Protein AF-A0A9E3XWR2-F1 (afdb_monomer)

Radius of gyration: 22.14 Å; Cα contacts (8 Å, |Δi|>4): 53; chains: 1; bounding box: 75×27×42 Å

pL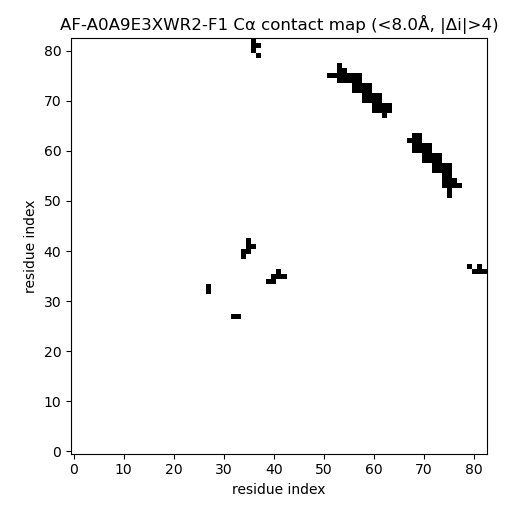DDT: mean 73.95, std 14.8, range [38.25, 93.06]

Mean predicted aligned error: 12.79 Å

Structure (mmCIF, N/CA/C/O backbone):
data_AF-A0A9E3XWR2-F1
#
_entry.id   AF-A0A9E3XWR2-F1
#
loop_
_atom_site.group_PDB
_atom_site.id
_atom_site.type_symbol
_atom_site.label_atom_id
_atom_site.label_alt_id
_atom_site.label_comp_id
_atom_site.label_asym_id
_atom_site.label_entity_id
_atom_site.label_seq_id
_atom_site.pdbx_PDB_ins_code
_atom_site.Cartn_x
_atom_site.Cartn_y
_atom_site.Cartn_z
_atom_site.occupancy
_atom_site.B_iso_or_equiv
_atom_site.auth_seq_id
_atom_site.auth_comp_id
_atom_site.auth_asym_id
_atom_site.auth_atom_id
_atom_site.pdbx_PDB_model_num
ATOM 1 N N . THR A 1 1 ? 60.301 -22.636 25.112 1.00 38.25 1 THR A N 1
ATOM 2 C CA . THR A 1 1 ? 60.372 -21.970 23.798 1.00 38.25 1 THR A CA 1
ATOM 3 C C . THR A 1 1 ? 59.431 -22.705 22.872 1.00 38.25 1 THR A C 1
ATOM 5 O O . THR A 1 1 ? 59.695 -23.866 22.626 1.00 38.25 1 THR A O 1
ATOM 8 N N . THR A 1 2 ? 58.289 -22.224 22.399 1.00 40.94 2 THR A N 1
ATOM 9 C CA . THR A 1 2 ? 57.573 -20.940 22.440 1.00 40.94 2 THR A CA 1
ATOM 10 C C . THR A 1 2 ? 56.131 -21.327 22.062 1.00 40.94 2 THR A C 1
ATOM 12 O O . THR A 1 2 ? 55.948 -22.091 21.123 1.00 40.94 2 THR A O 1
ATOM 15 N N . MET A 1 3 ? 55.154 -21.138 22.955 1.00 43.94 3 MET A N 1
ATOM 16 C CA . MET A 1 3 ? 54.008 -20.231 22.757 1.00 43.94 3 MET A CA 1
ATOM 17 C C . MET A 1 3 ? 53.608 -19.989 21.293 1.00 43.94 3 MET A C 1
ATOM 19 O O . MET A 1 3 ? 54.302 -19.301 20.558 1.00 43.94 3 MET A O 1
ATOM 23 N N . GLY A 1 4 ? 52.429 -20.483 20.931 1.00 43.72 4 GLY A N 1
ATOM 24 C CA . GLY A 1 4 ? 51.703 -20.116 19.722 1.00 43.72 4 GLY A CA 1
ATOM 25 C C . GLY A 1 4 ? 50.221 -20.358 19.962 1.00 43.72 4 GLY A C 1
ATOM 26 O O . GLY A 1 4 ? 49.675 -21.348 19.491 1.00 43.72 4 GLY A O 1
ATOM 27 N N . MET A 1 5 ? 49.608 -19.505 20.790 1.00 54.22 5 MET A N 1
ATOM 28 C CA . MET A 1 5 ? 48.165 -19.293 20.751 1.00 54.22 5 MET A CA 1
ATOM 29 C C . MET A 1 5 ? 47.828 -18.765 19.355 1.00 54.22 5 MET A C 1
ATOM 31 O O . MET A 1 5 ? 48.229 -17.651 19.032 1.00 54.22 5 MET A O 1
ATOM 35 N N . ASP A 1 6 ? 47.094 -19.542 18.565 1.00 49.34 6 ASP A N 1
ATOM 36 C CA . ASP A 1 6 ? 46.317 -19.008 17.449 1.00 49.34 6 ASP A CA 1
ATOM 37 C C . ASP A 1 6 ? 44.849 -18.982 17.884 1.00 49.34 6 ASP A C 1
ATOM 39 O O . ASP A 1 6 ? 44.120 -19.971 17.839 1.00 49.34 6 ASP A O 1
ATOM 43 N N . MET A 1 7 ? 44.479 -17.838 18.458 1.00 52.78 7 MET A N 1
ATOM 44 C CA . MET A 1 7 ? 43.104 -17.358 18.519 1.00 52.78 7 MET A CA 1
ATOM 45 C C . MET A 1 7 ? 42.744 -16.897 17.103 1.00 52.78 7 MET A C 1
ATOM 47 O O . MET A 1 7 ? 43.254 -15.873 16.657 1.00 52.78 7 MET A O 1
ATOM 51 N N . GLY A 1 8 ? 41.864 -17.630 16.424 1.00 50.12 8 GLY A N 1
ATOM 52 C CA . GLY A 1 8 ? 41.408 -17.317 15.070 1.00 50.12 8 GLY A CA 1
ATOM 53 C C . GLY A 1 8 ? 39.918 -17.595 14.891 1.00 50.12 8 GLY A C 1
ATOM 54 O O . GLY A 1 8 ? 39.550 -18.532 14.200 1.00 50.12 8 GLY A O 1
ATOM 55 N N . SER A 1 9 ? 39.090 -16.780 15.555 1.00 47.09 9 SER A N 1
ATOM 56 C CA . SER A 1 9 ? 37.731 -16.381 15.137 1.00 47.09 9 SER A CA 1
ATOM 57 C C . SER A 1 9 ? 36.781 -17.470 14.609 1.00 47.09 9 SER A C 1
ATOM 59 O O . SER A 1 9 ? 36.599 -17.618 13.403 1.00 47.09 9 SER A O 1
ATOM 61 N N . ASP A 1 10 ? 36.079 -18.134 15.531 1.00 44.31 10 ASP A N 1
ATOM 62 C CA . ASP A 1 10 ? 34.740 -18.683 15.276 1.00 44.31 10 ASP A CA 1
ATOM 63 C C . ASP A 1 10 ? 33.743 -17.519 15.412 1.00 44.31 10 ASP A C 1
ATOM 65 O O . ASP A 1 10 ? 33.212 -17.244 16.485 1.00 44.31 10 ASP A O 1
ATOM 69 N N . ASP A 1 11 ? 33.613 -16.723 14.352 1.00 53.28 11 ASP A N 1
ATOM 70 C CA . ASP A 1 11 ? 32.602 -15.670 14.251 1.00 53.28 11 ASP A CA 1
ATOM 71 C C . ASP A 1 11 ? 32.172 -15.565 12.793 1.00 53.28 11 ASP A C 1
ATOM 73 O O . ASP A 1 11 ? 32.771 -14.825 12.019 1.00 53.28 11 ASP A O 1
ATOM 77 N N . THR A 1 12 ? 31.174 -16.348 12.376 1.00 52.88 12 THR A N 1
ATOM 78 C CA . THR A 1 12 ? 30.183 -15.843 11.416 1.00 52.88 12 THR A CA 1
ATOM 79 C C . THR A 1 12 ? 28.889 -16.647 11.538 1.00 52.88 12 THR A C 1
ATOM 81 O O . THR A 1 12 ? 28.756 -17.732 10.984 1.00 52.88 12 THR A O 1
ATOM 84 N N . MET A 1 13 ? 27.986 -16.103 12.358 1.00 54.44 13 MET A N 1
ATOM 85 C CA . MET A 1 13 ? 26.515 -16.109 12.299 1.00 54.44 13 MET A CA 1
ATOM 86 C C . MET A 1 13 ? 25.842 -17.234 11.489 1.00 54.44 13 MET A C 1
ATOM 88 O O . MET A 1 13 ? 26.127 -17.362 10.297 1.00 54.44 13 MET A O 1
ATOM 92 N N . PRO A 1 14 ? 24.851 -17.969 12.048 1.00 48.88 14 PRO A N 1
ATOM 93 C CA . PRO A 1 14 ? 23.981 -18.773 11.202 1.00 48.88 14 PRO A CA 1
ATOM 94 C C . PRO A 1 14 ? 23.409 -17.830 10.146 1.00 48.88 14 PRO A C 1
ATOM 96 O O . PRO A 1 14 ? 22.845 -16.789 10.487 1.00 48.88 14 PRO A O 1
ATOM 99 N N . SER A 1 15 ? 23.634 -18.158 8.877 1.00 54.16 15 SER A N 1
ATOM 100 C CA . SER A 1 15 ? 22.991 -17.528 7.736 1.00 54.16 15 SER A CA 1
ATOM 101 C C . SER A 1 15 ? 21.488 -17.608 7.974 1.00 54.16 15 SER A C 1
ATOM 103 O O . SER A 1 15 ? 20.854 -18.627 7.711 1.00 54.16 15 SER A O 1
ATOM 105 N N . GLY A 1 16 ? 20.948 -16.559 8.593 1.00 54.81 16 GLY A N 1
ATOM 106 C CA . GLY A 1 16 ? 19.532 -16.377 8.827 1.00 54.81 16 GLY A CA 1
ATOM 107 C C . GLY A 1 16 ? 18.908 -16.138 7.473 1.00 54.81 16 GLY A C 1
ATOM 108 O O . GLY A 1 16 ? 18.799 -14.997 7.033 1.00 54.81 16 GLY A O 1
ATOM 109 N N . GLU A 1 17 ? 18.592 -17.225 6.777 1.00 59.03 17 GLU A N 1
ATOM 110 C CA . GLU A 1 17 ? 17.787 -17.188 5.572 1.00 59.03 17 GLU A CA 1
ATOM 111 C C . GLU A 1 17 ? 16.517 -16.403 5.898 1.00 59.03 17 GLU A C 1
ATOM 113 O O . GLU A 1 17 ? 15.671 -16.831 6.687 1.00 59.03 17 GLU A O 1
ATOM 118 N N . MET A 1 18 ? 16.427 -15.201 5.328 1.00 61.91 18 MET A N 1
ATOM 119 C CA . MET A 1 18 ? 15.213 -14.399 5.330 1.00 61.91 18 MET A CA 1
ATOM 120 C C . MET A 1 18 ? 14.215 -15.149 4.457 1.00 61.91 18 MET A C 1
ATOM 122 O O . MET A 1 18 ? 14.186 -14.997 3.236 1.00 61.91 18 MET A O 1
ATOM 126 N N . THR A 1 19 ? 13.460 -16.043 5.084 1.00 65.44 19 THR A N 1
ATOM 127 C CA . THR A 1 19 ? 12.411 -16.793 4.408 1.00 65.44 19 THR A CA 1
ATOM 128 C C . THR A 1 19 ? 11.220 -15.865 4.218 1.00 65.44 19 THR A C 1
ATOM 130 O O . THR A 1 19 ? 10.694 -15.286 5.167 1.00 65.44 19 THR A O 1
ATOM 133 N N . MET A 1 20 ? 10.816 -15.672 2.964 1.00 69.94 20 MET A N 1
ATOM 134 C CA . MET A 1 20 ? 9.536 -15.041 2.669 1.00 69.94 20 MET A CA 1
ATOM 135 C C . MET A 1 20 ? 8.445 -16.064 2.965 1.00 69.94 20 MET A C 1
ATOM 137 O O . MET A 1 20 ? 8.427 -17.140 2.367 1.00 69.94 20 MET A O 1
ATOM 141 N N . GLN A 1 21 ? 7.557 -15.733 3.894 1.00 76.88 21 GLN A N 1
ATOM 142 C CA . GLN A 1 21 ? 6.374 -16.529 4.180 1.00 76.88 21 GLN A CA 1
ATOM 143 C C . GLN A 1 21 ? 5.149 -15.779 3.663 1.00 76.88 21 GLN A C 1
ATOM 145 O O . GLN A 1 21 ? 4.933 -14.622 4.023 1.00 76.88 21 GLN A O 1
ATOM 150 N N . GLU A 1 22 ? 4.358 -16.439 2.820 1.00 79.31 22 GLU A N 1
ATOM 151 C CA . GLU A 1 22 ? 3.038 -15.939 2.445 1.00 79.31 22 GLU A CA 1
ATOM 152 C C . GLU A 1 22 ? 2.137 -15.922 3.685 1.00 79.31 22 GLU 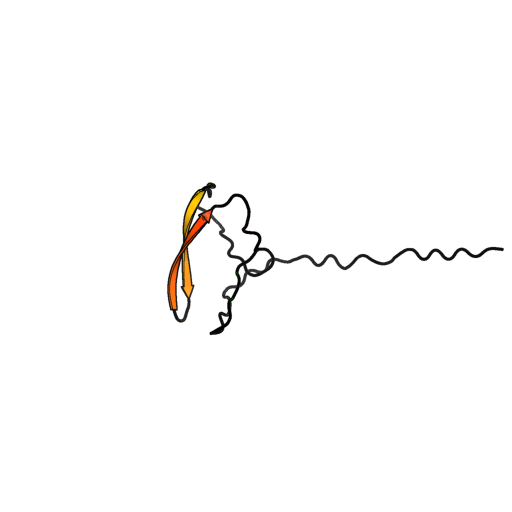A C 1
ATOM 154 O O . GLU A 1 22 ? 2.122 -16.870 4.476 1.00 79.31 22 GLU A O 1
ATOM 159 N N . VAL A 1 23 ? 1.408 -14.826 3.870 1.00 80.69 23 VAL A N 1
ATOM 160 C CA . VAL A 1 23 ? 0.415 -14.669 4.934 1.00 80.69 23 VAL A CA 1
ATOM 161 C C . VAL A 1 23 ? -0.943 -14.418 4.290 1.00 80.69 23 VAL A C 1
ATOM 163 O O . VAL A 1 23 ? -1.051 -13.593 3.387 1.00 80.69 23 VAL A O 1
ATOM 166 N N . GLU A 1 24 ? -1.976 -15.133 4.741 1.00 77.75 24 GLU A N 1
ATOM 167 C CA . GLU A 1 24 ? -3.336 -14.999 4.191 1.00 77.75 24 GLU A CA 1
ATOM 168 C C . GLU A 1 24 ? -3.979 -13.653 4.556 1.00 77.75 24 GLU A C 1
ATOM 170 O O . GLU A 1 24 ? -4.767 -13.104 3.789 1.00 77.75 24 GLU A O 1
ATOM 175 N N . PHE A 1 25 ? -3.631 -13.101 5.719 1.00 79.69 25 PHE A N 1
ATOM 176 C CA . PHE A 1 25 ? -4.120 -11.816 6.205 1.00 79.69 25 PHE A CA 1
ATOM 177 C C . PHE A 1 25 ? -3.060 -11.130 7.071 1.00 79.69 25 PHE A C 1
ATOM 179 O O . PHE A 1 25 ? -2.169 -11.773 7.627 1.00 79.69 25 PHE A O 1
ATOM 186 N N . ILE A 1 26 ? -3.164 -9.805 7.180 1.00 82.12 26 ILE A N 1
ATOM 187 C CA . ILE A 1 26 ? -2.332 -8.988 8.064 1.00 82.12 26 ILE A CA 1
ATOM 188 C C . ILE A 1 26 ? -3.257 -8.315 9.074 1.00 82.12 26 ILE A C 1
ATOM 190 O O . ILE A 1 26 ? -4.167 -7.578 8.691 1.00 82.12 26 ILE A O 1
ATOM 194 N N . ASP A 1 27 ? -3.008 -8.550 10.361 1.00 83.25 27 ASP A N 1
ATOM 195 C CA . ASP A 1 27 ? -3.714 -7.856 11.432 1.00 83.25 27 ASP A CA 1
ATOM 196 C C . ASP A 1 27 ? -3.437 -6.348 11.364 1.00 83.25 27 ASP A C 1
ATOM 198 O O . ASP A 1 27 ? -2.289 -5.902 11.447 1.00 83.25 27 ASP A O 1
ATOM 202 N N . LEU A 1 28 ? -4.504 -5.554 11.257 1.00 81.88 28 LEU A N 1
ATOM 203 C CA . LEU A 1 28 ? -4.449 -4.093 11.285 1.00 81.88 28 LEU A CA 1
ATOM 204 C C . LEU A 1 28 ? -5.105 -3.565 12.574 1.00 81.88 28 LEU A C 1
ATOM 206 O O . LEU A 1 28 ? -6.295 -3.235 12.574 1.00 81.88 28 LEU A O 1
ATOM 210 N N . PRO A 1 29 ? -4.364 -3.489 13.696 1.00 82.56 29 PRO A N 1
ATOM 211 C CA . PRO A 1 29 ? -4.906 -2.970 14.943 1.00 82.56 29 PRO A CA 1
ATOM 212 C C . PRO A 1 29 ? -5.198 -1.468 14.845 1.00 82.56 29 PRO A C 1
ATOM 214 O O . PRO A 1 29 ? -4.397 -0.679 14.339 1.00 82.56 29 PRO A O 1
ATOM 217 N N . ALA A 1 30 ? -6.351 -1.055 15.377 1.00 80.88 30 ALA A N 1
ATOM 218 C CA . ALA A 1 30 ? -6.777 0.340 15.358 1.00 80.88 30 ALA A CA 1
ATOM 219 C C . ALA A 1 30 ? -5.732 1.260 16.014 1.00 80.88 30 ALA A C 1
ATOM 221 O O . ALA A 1 30 ? -5.225 0.983 17.101 1.00 80.88 30 ALA A O 1
ATOM 222 N N . GLY A 1 31 ? -5.420 2.373 15.348 1.00 82.06 31 GLY A N 1
ATOM 223 C CA . GLY A 1 31 ? -4.436 3.348 15.827 1.00 82.06 31 GLY A CA 1
ATOM 224 C C . GLY A 1 31 ? -2.973 2.941 15.628 1.00 82.06 31 GLY A C 1
ATOM 225 O O . GLY A 1 31 ? -2.092 3.699 16.026 1.00 82.06 31 GLY A O 1
ATOM 226 N N . THR A 1 32 ? -2.701 1.795 14.997 1.00 80.44 32 THR A N 1
ATOM 227 C CA . THR A 1 32 ? -1.343 1.374 14.630 1.00 80.44 32 THR A CA 1
ATOM 228 C C . THR A 1 32 ? -1.160 1.471 13.122 1.00 80.44 32 THR A C 1
ATOM 230 O O . THR A 1 32 ? -1.969 0.950 12.358 1.00 80.44 32 THR A O 1
ATOM 233 N N . ALA A 1 33 ? -0.088 2.130 12.686 1.00 80.38 33 ALA A N 1
ATOM 234 C CA . ALA A 1 33 ? 0.317 2.091 11.289 1.00 80.38 33 ALA A CA 1
ATOM 235 C C . ALA A 1 33 ? 1.019 0.757 11.012 1.00 80.38 33 ALA A C 1
ATOM 237 O O . ALA A 1 33 ? 2.023 0.439 11.649 1.00 80.38 33 ALA A O 1
ATOM 238 N N . VAL A 1 34 ? 0.486 -0.018 10.070 1.00 82.94 34 VAL A N 1
ATOM 239 C CA . VAL A 1 34 ? 1.163 -1.196 9.525 1.00 82.94 34 VAL A CA 1
ATOM 240 C C . VAL A 1 34 ? 1.855 -0.769 8.240 1.00 82.94 34 VAL A C 1
ATOM 242 O O . VAL A 1 34 ? 1.206 -0.329 7.292 1.00 82.94 34 VAL A O 1
ATOM 245 N N . GLU A 1 35 ? 3.180 -0.865 8.227 1.00 81.69 35 GLU A N 1
ATOM 246 C CA . GLU A 1 35 ? 3.991 -0.498 7.071 1.00 81.69 35 GLU A CA 1
ATOM 247 C C . GLU A 1 35 ? 4.214 -1.706 6.165 1.00 81.69 35 GLU A C 1
ATOM 249 O O . GLU A 1 35 ? 4.678 -2.760 6.610 1.00 81.69 35 GLU A O 1
ATOM 254 N N . LEU A 1 36 ? 3.931 -1.523 4.876 1.00 82.31 36 LEU A N 1
ATOM 255 C CA . LEU A 1 36 ? 4.302 -2.471 3.836 1.00 82.31 36 LEU A CA 1
ATOM 256 C C . LEU A 1 36 ? 5.627 -2.012 3.218 1.00 82.31 36 LEU A C 1
ATOM 258 O O . LEU A 1 36 ? 5.655 -1.009 2.505 1.00 82.31 36 LEU A O 1
ATOM 262 N N . LYS A 1 37 ? 6.726 -2.713 3.511 1.00 77.00 37 LYS A N 1
ATOM 263 C CA . LYS A 1 37 ? 8.067 -2.371 3.019 1.00 77.00 37 LYS A CA 1
ATOM 264 C C . LYS A 1 37 ? 8.913 -3.601 2.682 1.00 77.00 37 LYS A C 1
ATOM 266 O O . LYS A 1 37 ? 8.734 -4.659 3.295 1.00 77.00 37 LYS A O 1
ATOM 271 N N . PRO A 1 38 ? 9.887 -3.466 1.764 1.00 72.75 38 PRO A N 1
ATOM 272 C CA . PRO A 1 38 ? 10.877 -4.508 1.513 1.00 72.75 38 PRO A CA 1
ATOM 273 C C . PRO A 1 38 ? 11.591 -4.915 2.813 1.00 72.75 38 PRO A C 1
ATOM 275 O 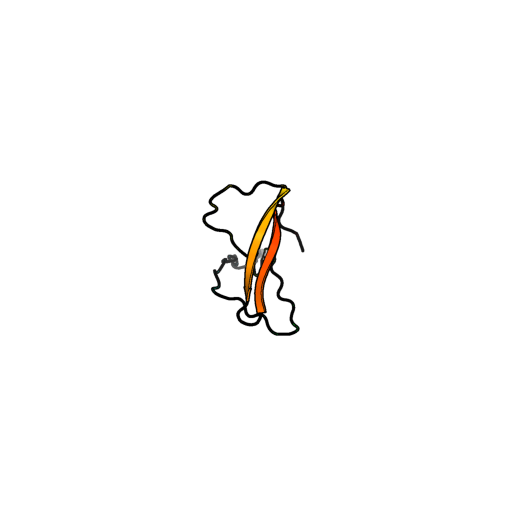O . PRO A 1 38 ? 12.052 -4.063 3.569 1.00 72.75 38 PRO A O 1
ATOM 278 N N . GLY A 1 39 ? 11.654 -6.219 3.097 1.00 72.62 39 GLY A N 1
ATOM 279 C CA . GLY A 1 39 ? 12.217 -6.760 4.346 1.00 72.62 39 GLY A CA 1
ATOM 280 C C . GLY A 1 39 ? 11.229 -6.874 5.516 1.00 72.62 39 GLY A C 1
ATOM 281 O O . GLY A 1 39 ? 11.596 -7.399 6.563 1.00 72.62 39 GLY A O 1
ATOM 282 N N . GLY A 1 40 ? 9.985 -6.422 5.340 1.00 79.81 40 GLY A N 1
ATOM 283 C CA . GLY A 1 40 ? 8.857 -6.699 6.229 1.00 79.81 40 GLY A CA 1
ATOM 284 C C . GLY A 1 40 ? 7.668 -7.249 5.440 1.00 79.81 40 GLY A C 1
ATOM 285 O O . GLY A 1 40 ? 7.837 -8.019 4.488 1.00 79.81 40 GLY A O 1
ATOM 286 N N . TYR A 1 41 ? 6.459 -6.825 5.809 1.00 81.00 41 TYR A N 1
ATOM 287 C CA . TYR A 1 41 ? 5.264 -7.128 5.028 1.00 81.00 41 TYR A CA 1
ATOM 288 C C . TYR A 1 41 ? 5.350 -6.465 3.655 1.00 81.00 41 TYR A C 1
ATOM 290 O O . TYR A 1 41 ? 5.628 -5.276 3.550 1.00 81.00 41 TYR A O 1
ATOM 298 N N . HIS A 1 42 ? 5.106 -7.222 2.595 1.00 80.56 42 HIS A N 1
ATOM 299 C CA . HIS A 1 42 ? 5.067 -6.702 1.236 1.00 80.56 42 HIS A CA 1
ATOM 300 C C . HIS A 1 42 ? 4.020 -7.464 0.429 1.00 80.56 42 HIS A C 1
A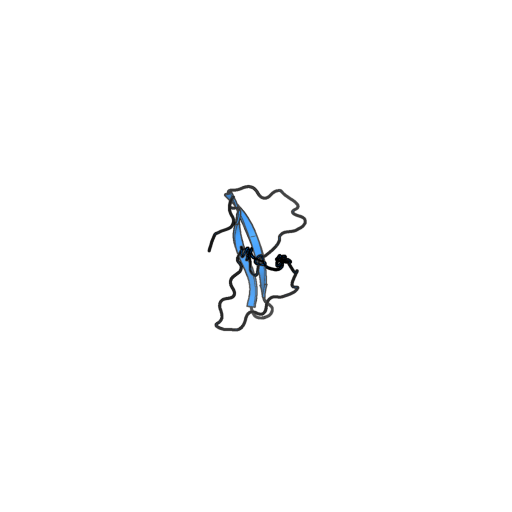TOM 302 O O . HIS A 1 42 ? 3.742 -8.631 0.697 1.00 80.56 42 HIS A O 1
ATOM 308 N N . VAL A 1 43 ? 3.429 -6.789 -0.554 1.00 80.31 43 VAL A N 1
ATOM 309 C CA . VAL A 1 43 ? 2.460 -7.398 -1.468 1.00 80.31 43 VAL A CA 1
ATOM 310 C C . VAL A 1 43 ? 3.219 -7.963 -2.658 1.00 80.31 43 VAL A C 1
ATOM 312 O O . VAL A 1 43 ? 3.953 -7.235 -3.328 1.00 80.31 43 VAL A O 1
ATOM 315 N N . MET A 1 44 ? 3.039 -9.254 -2.928 1.00 79.75 44 MET A N 1
ATOM 316 C CA . MET A 1 44 ? 3.617 -9.914 -4.092 1.00 79.75 44 MET A CA 1
ATOM 317 C C . MET A 1 44 ? 2.557 -10.070 -5.180 1.00 79.75 44 MET A C 1
ATOM 319 O O . MET A 1 44 ? 1.494 -10.642 -4.954 1.00 79.75 44 MET A O 1
ATOM 323 N N . LEU A 1 45 ? 2.855 -9.568 -6.376 1.00 78.75 45 LEU A N 1
ATOM 324 C CA . LEU A 1 45 ? 2.003 -9.738 -7.549 1.00 78.75 45 LEU A CA 1
ATOM 325 C C . LEU A 1 45 ? 2.490 -10.963 -8.333 1.00 78.75 45 LEU A C 1
ATOM 327 O O . LEU A 1 45 ? 3.558 -10.928 -8.943 1.00 78.75 45 LEU A O 1
ATOM 331 N N . ILE A 1 46 ? 1.717 -12.048 -8.311 1.00 76.50 46 ILE A N 1
ATOM 332 C CA . ILE A 1 46 ? 2.030 -13.303 -9.012 1.00 76.50 46 ILE A CA 1
ATOM 333 C C . ILE A 1 46 ? 1.091 -13.453 -10.214 1.00 76.50 46 ILE A C 1
ATOM 335 O O . ILE A 1 46 ? -0.084 -13.108 -10.139 1.00 76.50 46 ILE A O 1
ATOM 339 N N . GLY A 1 47 ? 1.598 -13.988 -11.329 1.00 74.19 47 GLY A N 1
ATOM 340 C CA . GLY A 1 47 ? 0.757 -14.322 -12.486 1.00 74.19 47 GLY A CA 1
ATOM 341 C C . GLY A 1 47 ? 0.238 -13.104 -13.253 1.00 74.19 47 GLY A C 1
ATOM 342 O O . GLY A 1 47 ? -0.883 -13.116 -13.754 1.00 74.19 47 GLY A O 1
ATOM 343 N N . LEU A 1 48 ? 1.050 -12.049 -13.338 1.00 77.44 48 LEU A N 1
ATOM 344 C CA . LEU A 1 48 ? 0.737 -10.843 -14.100 1.00 77.44 48 LEU A CA 1
ATOM 345 C C . LEU A 1 48 ? 0.383 -11.187 -15.559 1.00 77.44 48 LEU A C 1
ATOM 347 O O . LEU A 1 48 ? 1.169 -11.810 -16.271 1.00 77.44 48 LEU A O 1
ATOM 351 N N . VAL A 1 49 ? -0.802 -10.757 -16.005 1.00 77.62 49 VAL A N 1
ATOM 352 C CA . VAL A 1 49 ? -1.288 -10.968 -17.385 1.00 77.62 49 VAL A CA 1
ATOM 353 C C . VAL A 1 49 ? -0.534 -10.086 -18.385 1.00 77.62 49 VAL A C 1
ATOM 355 O O . VAL A 1 49 ? -0.367 -10.460 -19.542 1.00 77.62 49 VAL A O 1
ATOM 358 N N . ASN A 1 50 ? -0.060 -8.926 -17.928 1.00 79.00 50 ASN A N 1
ATOM 359 C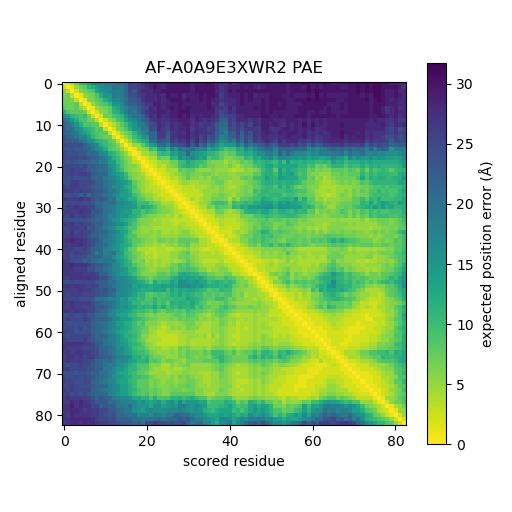 CA . ASN A 1 50 ? 0.732 -7.981 -18.706 1.00 79.00 50 ASN A CA 1
ATOM 360 C C . ASN A 1 50 ? 2.013 -7.632 -17.936 1.00 79.00 50 ASN A C 1
ATOM 362 O O . ASN A 1 50 ? 1.974 -7.589 -16.703 1.00 79.00 50 ASN A O 1
ATOM 366 N N . PRO A 1 51 ? 3.133 -7.369 -18.630 1.00 79.19 51 PRO A N 1
ATOM 367 C CA . PRO A 1 51 ? 4.335 -6.868 -17.978 1.00 79.19 51 PRO A CA 1
ATOM 368 C C . PRO A 1 51 ? 4.053 -5.514 -17.316 1.00 79.19 51 PRO A C 1
ATOM 370 O O . PRO A 1 51 ? 3.324 -4.690 -17.865 1.00 79.19 51 PRO A O 1
ATOM 373 N N . LEU A 1 52 ? 4.641 -5.295 -16.140 1.00 83.31 52 LEU A N 1
ATOM 374 C CA . LEU A 1 52 ? 4.645 -3.988 -15.490 1.00 83.31 52 LEU A CA 1
ATOM 375 C C . LEU A 1 52 ? 5.703 -3.121 -16.175 1.00 83.31 52 LEU A C 1
ATOM 377 O O . LEU A 1 52 ? 6.878 -3.494 -16.189 1.00 83.31 52 LEU A O 1
ATOM 381 N N . GLU A 1 53 ? 5.302 -1.987 -16.745 1.00 83.44 53 GLU A N 1
ATOM 382 C CA . GLU A 1 53 ? 6.245 -1.034 -17.338 1.00 83.44 53 GLU A CA 1
ATOM 383 C C . GLU A 1 53 ? 6.484 0.142 -16.391 1.00 83.44 53 GLU A C 1
ATOM 385 O O . GLU A 1 53 ? 5.560 0.665 -15.767 1.00 83.44 53 GLU A O 1
ATOM 390 N N . ILE A 1 54 ? 7.738 0.580 -16.300 1.00 85.75 54 ILE A N 1
ATOM 391 C CA . ILE A 1 54 ? 8.128 1.720 -15.469 1.00 85.75 54 ILE A CA 1
ATOM 392 C C . ILE A 1 54 ? 7.346 2.963 -15.906 1.00 85.75 54 ILE A C 1
ATOM 394 O O . ILE A 1 54 ? 7.248 3.271 -17.095 1.00 85.75 54 ILE A O 1
ATOM 398 N N . GLY A 1 55 ? 6.793 3.685 -14.934 1.00 85.25 55 GLY A N 1
ATOM 399 C CA . GLY A 1 55 ? 5.970 4.869 -15.175 1.00 85.25 55 GLY A CA 1
ATOM 400 C C . GLY A 1 55 ? 4.497 4.567 -15.458 1.00 85.25 55 GLY A C 1
ATOM 401 O O . GLY A 1 55 ? 3.708 5.505 -15.576 1.00 85.25 55 GLY A O 1
ATOM 402 N N . GLN A 1 56 ? 4.098 3.294 -15.524 1.00 87.69 56 GLN A N 1
ATOM 403 C CA . GLN A 1 56 ? 2.686 2.933 -15.447 1.00 87.69 56 GLN A CA 1
ATOM 404 C C . GLN A 1 56 ? 2.170 3.097 -14.019 1.00 87.69 56 GL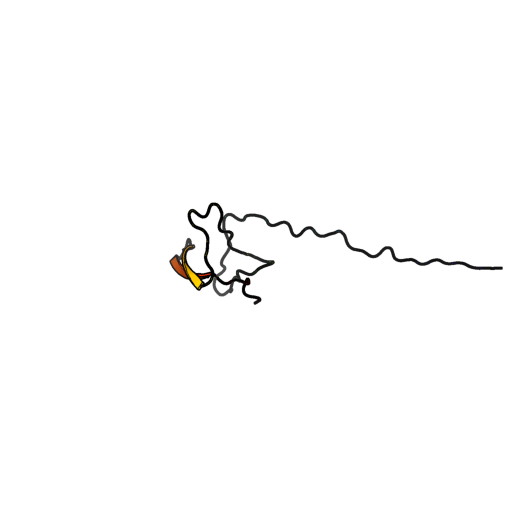N A C 1
ATOM 406 O O . GLN A 1 56 ? 2.908 2.952 -13.048 1.00 87.69 56 GLN A O 1
ATOM 411 N N . THR A 1 57 ? 0.870 3.333 -13.898 1.00 87.81 57 THR A N 1
ATOM 412 C CA . THR A 1 57 ? 0.162 3.276 -12.622 1.00 87.81 57 THR A CA 1
ATOM 413 C C . THR A 1 57 ? -0.790 2.098 -12.670 1.00 87.81 57 THR A C 1
ATOM 415 O O . THR A 1 57 ? -1.640 2.025 -13.559 1.00 87.81 57 THR A O 1
ATOM 418 N N . ILE A 1 58 ? -0.636 1.173 -11.730 1.00 87.19 58 ILE A N 1
ATOM 419 C CA . ILE A 1 58 ? -1.538 0.039 -11.567 1.00 87.19 58 ILE A CA 1
ATOM 420 C C . ILE A 1 58 ? -2.511 0.322 -10.435 1.00 87.19 58 ILE A C 1
ATOM 422 O O . ILE A 1 58 ? -2.147 0.868 -9.398 1.00 87.19 58 ILE A O 1
ATOM 426 N N . GLN A 1 59 ? -3.760 -0.068 -10.634 1.00 89.75 59 GLN A N 1
ATOM 427 C CA . GLN A 1 59 ? -4.781 0.067 -9.616 1.00 89.75 59 GLN A CA 1
ATOM 428 C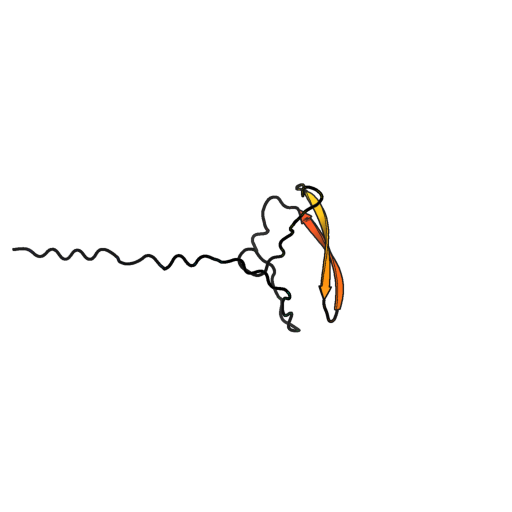 C . GLN A 1 59 ? -4.873 -1.232 -8.815 1.00 89.75 59 GLN A C 1
ATOM 430 O O . GLN A 1 59 ? -5.126 -2.297 -9.380 1.00 89.75 59 GLN A O 1
ATOM 435 N N . I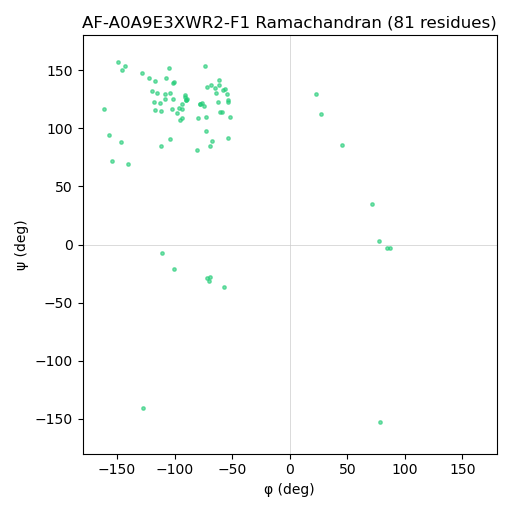LE A 1 60 ? -4.661 -1.147 -7.504 1.00 87.56 60 ILE A N 1
ATOM 436 C CA . ILE A 1 60 ? -4.734 -2.279 -6.578 1.00 87.56 60 ILE A CA 1
ATOM 437 C C . ILE A 1 60 ? -5.895 -2.035 -5.623 1.00 87.56 60 ILE A C 1
ATOM 439 O O . ILE A 1 60 ? -6.003 -0.965 -5.033 1.00 87.56 60 ILE A O 1
ATOM 443 N N . THR A 1 61 ? -6.761 -3.030 -5.454 1.00 88.88 61 THR A N 1
ATOM 444 C CA . THR A 1 61 ? -7.846 -2.968 -4.468 1.00 88.88 61 THR A CA 1
ATOM 445 C C . THR A 1 61 ? -7.472 -3.798 -3.251 1.00 88.88 61 THR A C 1
ATOM 447 O O . THR A 1 61 ? -7.277 -5.007 -3.346 1.00 88.88 61 THR A O 1
ATOM 450 N N . LEU A 1 62 ? -7.345 -3.127 -2.112 1.00 87.56 62 LEU A N 1
ATOM 451 C CA . LEU A 1 62 ? -7.113 -3.719 -0.804 1.00 87.56 62 LEU A CA 1
ATOM 452 C C . LEU A 1 62 ? -8.465 -4.006 -0.155 1.00 87.56 62 LEU A C 1
ATOM 454 O O . LEU A 1 62 ? -9.291 -3.107 -0.004 1.00 87.56 62 LEU A O 1
ATOM 458 N N . ILE A 1 63 ? -8.690 -5.255 0.233 1.00 86.75 63 ILE A N 1
ATOM 459 C CA . ILE A 1 63 ? -9.939 -5.683 0.861 1.00 86.75 63 ILE A CA 1
ATOM 460 C C . ILE A 1 63 ? -9.716 -5.707 2.371 1.00 86.75 63 ILE A C 1
ATOM 462 O O . ILE A 1 63 ? -8.941 -6.515 2.878 1.00 86.75 63 ILE A O 1
ATOM 466 N N . PHE A 1 64 ? -10.398 -4.823 3.091 1.00 85.88 64 PHE A N 1
ATOM 467 C CA . PHE A 1 64 ? -10.382 -4.775 4.547 1.00 85.88 64 PHE A CA 1
ATOM 468 C C . PHE A 1 64 ? -11.680 -5.353 5.095 1.00 85.88 64 PHE A C 1
ATOM 470 O O . PHE A 1 64 ? -12.765 -4.897 4.736 1.00 85.88 64 PHE A O 1
ATOM 477 N N . GLU A 1 65 ? -11.584 -6.277 6.048 1.00 84.75 65 GLU A N 1
ATOM 478 C CA . GLU A 1 65 ? -12.768 -6.900 6.657 1.00 84.75 65 GLU A CA 1
ATOM 479 C C . GLU A 1 65 ? -13.729 -5.880 7.289 1.00 84.75 65 GLU A C 1
ATOM 481 O O . GLU A 1 65 ? -14.944 -6.031 7.207 1.00 84.75 65 GLU A O 1
ATOM 486 N N . ASN A 1 66 ? -13.192 -4.814 7.895 1.00 83.25 66 ASN A N 1
ATOM 487 C CA . ASN A 1 66 ? -13.985 -3.819 8.626 1.00 83.25 66 ASN A CA 1
ATOM 488 C C . ASN A 1 66 ? -14.257 -2.526 7.838 1.00 83.25 66 ASN A C 1
ATOM 490 O O . ASN A 1 66 ? -15.184 -1.796 8.182 1.00 83.25 66 ASN A O 1
ATOM 494 N N . ALA A 1 67 ? -13.456 -2.217 6.813 1.00 81.88 67 ALA A N 1
ATOM 495 C CA . ALA A 1 67 ? -13.560 -0.968 6.045 1.00 81.88 67 ALA A CA 1
ATOM 496 C C . ALA A 1 67 ? -14.059 -1.173 4.602 1.00 81.88 67 ALA A C 1
ATOM 498 O O . ALA A 1 67 ? -14.347 -0.193 3.917 1.00 81.88 67 ALA A O 1
ATOM 499 N N . GLY A 1 68 ? -14.202 -2.425 4.157 1.00 89.06 68 GLY A N 1
ATOM 500 C CA . GLY A 1 68 ? -14.561 -2.763 2.786 1.00 89.06 68 GLY A CA 1
ATOM 501 C C . GLY A 1 68 ? -13.372 -2.661 1.833 1.00 89.06 68 GLY A C 1
ATOM 502 O O . GLY A 1 68 ? -12.217 -2.836 2.218 1.00 89.06 68 GLY A O 1
ATOM 503 N N . GLU A 1 69 ? -13.666 -2.401 0.566 1.00 93.06 69 GLU A N 1
ATOM 504 C CA . GLU A 1 69 ? -12.674 -2.347 -0.503 1.00 93.06 69 GLU A CA 1
ATOM 505 C C . GLU A 1 69 ? -12.108 -0.931 -0.644 1.00 93.06 69 GLU A C 1
ATOM 507 O O . GLU A 1 69 ? -12.851 0.036 -0.824 1.00 93.06 69 GLU A O 1
ATOM 512 N N . ILE A 1 70 ? -10.784 -0.805 -0.575 1.00 89.62 70 ILE A N 1
ATOM 513 C CA . ILE A 1 70 ? -10.065 0.448 -0.798 1.00 89.62 70 ILE A CA 1
ATOM 514 C C . ILE A 1 70 ? -9.174 0.282 -2.013 1.00 89.62 70 ILE A C 1
ATOM 516 O O . ILE A 1 70 ? -8.214 -0.485 -2.014 1.00 89.62 70 ILE A O 1
ATOM 520 N N . THR A 1 71 ? -9.475 1.053 -3.042 1.00 91.31 71 THR A N 1
ATOM 521 C CA . THR A 1 71 ? -8.696 1.078 -4.268 1.00 91.31 71 THR A CA 1
ATOM 522 C C . THR A 1 71 ? -7.615 2.149 -4.187 1.00 91.31 71 THR A C 1
ATOM 524 O O . THR A 1 71 ? -7.904 3.309 -3.890 1.00 91.31 71 THR A O 1
ATOM 527 N N . ILE A 1 72 ? -6.371 1.754 -4.444 1.00 89.19 72 ILE A N 1
ATOM 528 C CA . ILE A 1 72 ? -5.205 2.633 -4.478 1.00 89.19 72 ILE A CA 1
ATOM 529 C C . ILE A 1 72 ? -4.516 2.556 -5.838 1.00 89.19 72 ILE A C 1
ATOM 531 O O . ILE A 1 72 ? -4.424 1.497 -6.458 1.00 89.19 72 ILE A O 1
ATOM 535 N N . ASP A 1 73 ? -4.007 3.697 -6.281 1.00 90.19 73 ASP A N 1
ATOM 536 C CA . ASP A 1 73 ? -3.201 3.811 -7.487 1.00 90.19 73 ASP A CA 1
ATOM 537 C C . ASP A 1 73 ? -1.718 3.711 -7.105 1.00 90.19 73 ASP A C 1
ATOM 539 O O . ASP A 1 73 ? -1.193 4.543 -6.361 1.00 90.19 73 ASP A O 1
ATOM 543 N N . VAL A 1 74 ? -1.045 2.671 -7.592 1.00 87.38 74 VAL A N 1
ATOM 544 C CA . VAL A 1 74 ? 0.355 2.362 -7.284 1.00 87.38 74 VAL A CA 1
ATOM 545 C C . VAL A 1 74 ? 1.208 2.572 -8.536 1.00 87.38 74 VAL A C 1
ATOM 547 O O . VAL A 1 74 ? 1.032 1.854 -9.522 1.00 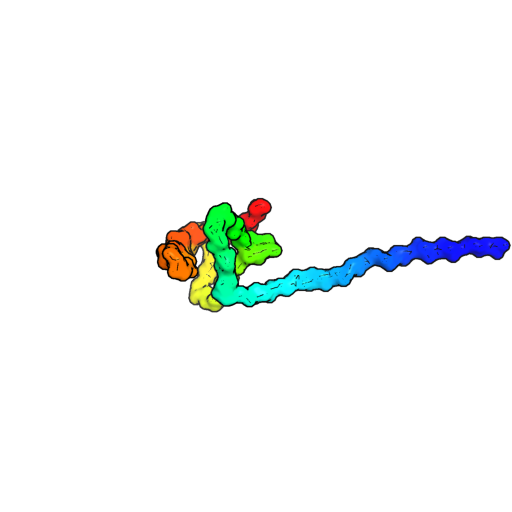87.38 74 VAL A O 1
ATOM 550 N N . PRO A 1 75 ? 2.135 3.546 -8.540 1.00 88.31 75 PRO A N 1
ATOM 551 C CA . PRO A 1 75 ? 3.057 3.726 -9.651 1.00 88.31 75 PRO A CA 1
ATOM 552 C C . PRO A 1 75 ? 4.100 2.602 -9.675 1.00 88.31 75 PRO A C 1
ATOM 554 O O . PRO A 1 75 ? 4.680 2.248 -8.648 1.00 88.31 75 PRO A O 1
ATOM 557 N N . VAL A 1 76 ? 4.367 2.063 -10.861 1.00 87.06 76 VAL A N 1
ATOM 558 C CA . VAL A 1 76 ? 5.449 1.112 -11.114 1.00 87.06 76 VAL A CA 1
ATOM 559 C C . VAL A 1 76 ? 6.746 1.903 -11.236 1.00 87.06 76 VAL A C 1
ATOM 561 O O . VAL A 1 76 ? 6.967 2.630 -12.208 1.00 87.06 76 VAL A O 1
ATOM 564 N N . LEU A 1 77 ? 7.596 1.764 -10.225 1.00 84.19 77 LEU A N 1
ATOM 565 C CA . LEU A 1 77 ? 8.919 2.372 -10.174 1.00 84.19 77 LEU A CA 1
ATOM 566 C C . LEU A 1 77 ? 9.988 1.308 -10.429 1.00 84.19 77 LEU A C 1
ATOM 568 O O . LEU A 1 77 ? 9.791 0.128 -10.152 1.00 84.19 77 LEU A O 1
ATOM 572 N N . GLU A 1 78 ? 11.115 1.744 -10.981 1.00 76.50 78 GLU A N 1
ATOM 573 C CA . GLU A 1 78 ? 12.254 0.882 -11.313 1.00 76.50 78 GLU A CA 1
ATOM 574 C C . GLU A 1 78 ? 12.966 0.357 -10.053 1.00 76.50 78 GLU A C 1
ATOM 576 O O . GLU A 1 78 ? 13.498 -0.750 -10.039 1.00 76.50 78 GLU A O 1
ATOM 581 N N . GLU A 1 79 ? 12.892 1.121 -8.962 1.00 70.81 79 GLU A N 1
ATOM 582 C CA . GLU A 1 79 ? 13.407 0.753 -7.649 1.00 70.81 79 GLU A CA 1
ATOM 583 C C . GLU A 1 79 ? 12.261 0.669 -6.638 1.00 70.81 79 GLU A C 1
ATOM 585 O O . GLU A 1 79 ? 11.344 1.497 -6.635 1.00 70.81 79 GLU A O 1
ATOM 590 N N . ALA A 1 80 ? 12.320 -0.329 -5.751 1.00 63.56 80 ALA A N 1
ATOM 591 C CA . ALA A 1 80 ? 11.418 -0.376 -4.610 1.00 63.56 80 ALA A CA 1
ATOM 592 C C . ALA A 1 80 ? 11.657 0.871 -3.740 1.00 63.56 80 ALA A C 1
ATOM 594 O O . ALA A 1 80 ? 12.817 1.224 -3.508 1.00 63.56 80 ALA A O 1
ATOM 595 N N . PRO A 1 81 ? 10.604 1.542 -3.242 1.00 58.81 81 PRO A N 1
ATOM 596 C CA . PRO A 1 81 ? 10.782 2.699 -2.380 1.00 58.81 81 PRO A CA 1
ATOM 597 C C . PRO A 1 81 ? 11.577 2.280 -1.138 1.00 58.81 81 PRO A C 1
ATOM 599 O O . PRO A 1 81 ? 11.114 1.474 -0.330 1.00 58.81 81 PRO A O 1
ATOM 602 N N . SER A 1 82 ? 12.794 2.810 -1.007 1.00 53.41 82 SER A N 1
ATOM 603 C CA . SER A 1 82 ? 13.563 2.717 0.230 1.00 53.41 82 SER A CA 1
ATOM 604 C C . SER A 1 82 ? 12.903 3.667 1.224 1.00 53.41 82 SER A C 1
ATOM 606 O O . SER A 1 82 ? 13.100 4.878 1.139 1.00 53.41 82 SER A O 1
ATOM 608 N N . ALA A 1 83 ? 12.051 3.116 2.087 1.00 48.25 83 ALA A N 1
ATOM 609 C CA . ALA A 1 83 ? 11.494 3.831 3.232 1.00 48.25 83 ALA A CA 1
ATOM 610 C C . ALA A 1 83 ? 12.602 4.239 4.215 1.00 48.25 83 ALA A C 1
ATOM 612 O O . ALA A 1 83 ? 13.544 3.431 4.405 1.00 48.25 83 ALA A O 1
#

Solvent-accessible surface area (backbone atoms only — not comparable to full-atom values): 6263 Å² total; per-residue (Å²): 142,77,92,78,88,80,87,77,81,98,75,80,72,83,84,75,75,83,74,87,74,92,69,99,74,78,91,77,58,88,96,55,88,83,71,74,37,92,97,62,51,66,89,82,88,77,85,70,92,62,85,89,52,74,78,40,70,46,80,47,74,46,79,38,97,90,78,43,77,46,77,44,81,45,72,38,61,92,59,80,79,83,125

Foldseek 3Di:
DDDDDDPDDPDDDDPPPLDDDDDPDDDDDPPDDDDAAPSDHHDDDPPDPDDQDAQDWDWDWDADPPPGIDIDTHGDHPDGDPD

Nearest PDB structures (foldseek):
  8uin-assembly1_B  TM=3.227E-01  e=1.766E+00  Homo sapiens
  5foa-assembly2_D  TM=2.522E-01  e=1.550E+00  Homo sapiens
  7noz-assembly1_B  TM=3.330E-01  e=2.611E+00  Homo sapiens

Secondary structure (DSSP, 8-state):
-----------------------S-----TT-PPPB-TTSB-----S-SSPPPTT-EEEEEEEETTTEEEEEEEE--SS----

Sequence (83 aa):
TTMGMDMGSDDTMPSGEMTMQEVEFIDLPAGTAVELKPGGYHVMLIGLVNPLEIGQTIQITLIFENAGEITIDVPVLEEAPSA

=== Feature glossary ===
The record interleaves many kinds of information about one protein. Here is each kind framed as the question it answers.

Q: What known structures does this most resemble?
A: Structural nearest neighbors (via Foldseek easy-search vs the PDB). Reported per hit: target PDB id, E-value, and alignment TM-score. A TM-score above ~0.5 is the conventional threshold for 'same fold'.

Q: Where is each backbone atom in 3D?
A: The mmCIF table is the protein's shape written out atom by atom. For each backbone N, Cα, C, and carbonyl O, it records an (x, y, z) coordinate triple in Å plus the residue type, chain letter, and residue number.

Q: What are the backbone torsion angles?
A: The φ/ψ torsion pair specifies the backbone conformation at each residue. φ rotates about the N–Cα bond, ψ about the Cα–C bond. Steric clashes forbid most of the (φ, ψ) plane — the allowed regions (α-helix basin, β-sheet basin, left-handed helix) are the Ramachandran-allowed regions.

Q: Which residues are buried vs exposed?
A: Solvent-accessible surface area (SASA) is the area in Å² traced out by the centre of a 1.4 Å probe sphere (a water molecule) rolled over the protein's van der Waals surface (Shrake–Rupley / Lee–Richards construction). Buried residues have near-zero SASA; fully exposed residues can exceed 200 Å². The total SASA scales roughly with the number of surface residues.

Q: How confident is the AlphaFold model at each residue?
A: pLDDT is the predicted lDDT-Cα score: AlphaFold's confidence that the local environment of each residue (all inter-atomic distances within 15 Å) is correctly placed. It is a per-residue number between 0 and 100, with higher meaning more reliable.

Q: What does the local fold look like, residue by residue?
A: 3Di is Foldseek's structural alphabet. Each residue is assigned one of twenty discrete states based on how its Cα sits relative to its spatial (not sequential) neighbors. Aligning 3Di strings finds structural homologs roughly as well as full 3D superposition, but orders of magnitude faster.

Q: How big and how compact is the whole molecule?
A: Radius of gyration (Rg) is the root-mean-square distance of Cα atoms from their centroid — a single number for overall size and compactness. A globular domain of N residues has Rg ≈ 2.2·N^0.38 Å; an extended or disordered chain has a much larger Rg. The Cα contact count is the number of residue pairs whose Cα atoms are within 8 Å and are more than four positions apart in sequence — a standard proxy for tertiary packing density. The bounding box is the smallest axis-aligned box enclosing all Cα atoms.

Q: Which residues are in helices, strands, or loops?
A: DSSP 8-state secondary structure assigns each residue one of H (α-helix), G (3₁₀-helix), I (π-helix), E (extended β-strand), B (isolated β-bridge), T (hydrogen-bonded turn), S (bend), or '-' (coil). The assignment is computed from backbone hydrogen-bond geometry via the Kabsch–Sander algorithm.

Q: How mobile is each atom in the crystal?
A: Crystallographic B-factors measure how much each atom's electron density is smeared out, in Å². They rise in mobile loops and surface residues and fall in the buried interior. In AlphaFold models this column is repurposed to hold pLDDT instead.

Q: What if only a Cα trace is available?
A: P-SEA three-state annotation labels each residue as helix, strand, or coil based purely on the geometry of the Cα trace. It serves as a fallback when the full backbone (and thus DSSP) is unavailable.

Q: What family and function is it annotated with?
A: Database cross-references. InterPro integrates a dozen domain/family signature databases into unified entries with residue-range hits. GO terms attach function/process/location labels with evidence codes. CATH codes position the fold in a four-level structural taxonomy. Organism is the NCBI-taxonomy species name.

Q: Are the domains correctly placed relative to each other?
A: Predicted Aligned Error (PAE) is an AlphaFold confidence matrix: entry (i, j) is the expected error in the position of residue j, in ångströms, when the prediction is superimposed on the true structure at residue i. Low PAE within a block of residues means that block is internally rigid and well-predicted; high PAE between two blocks means their relative placement is uncertain even if each block individually is confident.

Q: What do the diagnostic plots show?
A: Three diagnostic plots accompany the record. The Cα contact map visualizes the tertiary structure as a 2D adjacency matrix (8 Å cutoff, sequence-local contacts suppressed). The Ramachandran plot shows the distribution of backbone (φ, ψ) torsions, with points in the α and β basins reflecting secondary structure content. The PAE plot shows AlphaFold's inter-residue confidence as a color matrix.

Q: What is the amino-acid chain?
A: Primary structure: the covalent order of the twenty standard amino acids along the backbone. Two proteins with the same sequence will (almost always) fold to the same structure; two with 30% identity often share a fold but not the details.

Q: What do the rendered images show?
A: The six renders are orthographic views along the three Cartesian axes in both directions. Representation (cartoon, sticks, or surface) and color scheme (sequence-rainbow or by-chain) vary across proteins so the training set covers all the common visualization conventions.